Protein AF-A0A9D9LYH4-F1 (afdb_monomer_lite)

Radius of gyration: 15.01 Å; chains: 1; bounding box: 31×39×38 Å

Sequence (172 aa):
MKLTEADYYAKDGVLNNKDGFAFSVIKKLTLTDKKLQESLFADFSAKELVLIEFPVSFACVDAENFDEAFLADLRSALKQLEQNGKTVIFSATGSVAGAEQSDVFYHIARRIKDCTSVAGLYFLAGITKEAAVTIITALQKKHPEYVYFTAEKELYDSLNKDYAGRIAFASI

Structure (mmCIF, N/CA/C/O backbone):
data_AF-A0A9D9LYH4-F1
#
_entry.id   AF-A0A9D9LYH4-F1
#
loop_
_atom_site.group_PDB
_atom_site.id
_atom_site.type_symbol
_atom_site.label_atom_id
_atom_site.label_alt_id
_atom_site.label_comp_id
_atom_site.label_asym_id
_atom_site.label_entity_id
_atom_site.label_seq_id
_atom_site.pdbx_PDB_ins_code
_atom_site.Cartn_x
_atom_site.Cartn_y
_atom_site.Cartn_z
_atom_site.occupancy
_atom_site.B_iso_or_equiv
_atom_site.auth_seq_id
_atom_site.auth_comp_id
_atom_site.auth_asym_id
_atom_site.auth_atom_id
_atom_site.pdbx_PDB_model_num
ATOM 1 N N . MET A 1 1 ? -11.443 19.615 9.707 1.00 37.28 1 MET A N 1
ATOM 2 C CA . MET A 1 1 ? -11.445 18.819 8.463 1.00 37.28 1 MET A CA 1
ATOM 3 C C . MET A 1 1 ? -12.672 17.922 8.511 1.00 37.28 1 MET A C 1
ATOM 5 O O . MET A 1 1 ? -12.771 17.130 9.438 1.00 37.28 1 MET A O 1
ATOM 9 N N . LYS A 1 2 ? -13.670 18.131 7.639 1.00 29.09 2 LYS A N 1
ATOM 10 C CA . LYS A 1 2 ? -14.824 17.220 7.565 1.00 29.09 2 LYS A CA 1
ATOM 11 C C . LYS A 1 2 ? -14.304 15.916 6.972 1.00 29.09 2 LYS A C 1
ATOM 13 O O . LYS A 1 2 ? -13.879 15.916 5.822 1.00 29.09 2 LYS A O 1
ATOM 18 N N . LEU A 1 3 ? -14.254 14.867 7.786 1.00 37.00 3 LEU A N 1
ATOM 19 C CA . LEU A 1 3 ? -13.937 13.519 7.339 1.00 37.00 3 LEU A CA 1
ATOM 20 C C . LEU A 1 3 ? -15.000 13.143 6.298 1.00 37.00 3 LEU A C 1
ATOM 22 O O . LEU A 1 3 ? -16.167 12.974 6.637 1.00 37.00 3 LEU A O 1
ATOM 26 N N . THR A 1 4 ? -14.627 13.109 5.021 1.00 43.47 4 THR A N 1
ATOM 27 C CA . THR A 1 4 ? -15.352 12.286 4.052 1.00 43.47 4 THR A CA 1
ATOM 28 C C . THR A 1 4 ? -15.165 10.839 4.492 1.00 43.47 4 THR A C 1
ATOM 30 O O . THR A 1 4 ? -14.109 10.537 5.045 1.00 43.47 4 THR A O 1
ATOM 33 N N . GLU A 1 5 ? -16.166 9.986 4.290 1.00 42.97 5 GLU A N 1
ATOM 34 C CA . GLU A 1 5 ? -16.215 8.559 4.650 1.00 42.97 5 GLU A CA 1
ATOM 35 C C . GLU A 1 5 ? -15.027 7.751 4.080 1.00 42.97 5 GLU A C 1
ATOM 37 O O . GLU A 1 5 ? -15.172 6.951 3.166 1.00 42.97 5 GLU A O 1
ATOM 42 N N . ALA A 1 6 ? -13.814 7.981 4.570 1.00 57.12 6 ALA A N 1
ATOM 43 C CA . ALA A 1 6 ? -12.676 7.125 4.316 1.00 57.12 6 ALA A CA 1
ATOM 44 C C . ALA A 1 6 ? -12.745 6.009 5.355 1.00 57.12 6 ALA A C 1
ATOM 46 O O . ALA A 1 6 ? -12.681 6.285 6.554 1.00 57.12 6 ALA A O 1
ATOM 47 N N . ASP A 1 7 ? -12.890 4.765 4.893 1.00 74.81 7 ASP A N 1
ATOM 48 C CA . ASP A 1 7 ? -12.964 3.583 5.761 1.00 74.81 7 ASP A CA 1
ATOM 49 C C . ASP A 1 7 ? -11.720 3.430 6.650 1.00 74.81 7 ASP A C 1
ATOM 51 O O . ASP A 1 7 ? -11.806 2.761 7.679 1.00 74.81 7 ASP A O 1
ATOM 55 N N . TYR A 1 8 ? -10.606 4.096 6.306 1.00 89.19 8 TYR A N 1
ATOM 56 C CA . TYR A 1 8 ? -9.365 4.104 7.072 1.00 89.19 8 TYR A CA 1
ATOM 57 C C . TYR A 1 8 ? -8.746 5.499 7.235 1.00 89.19 8 TYR A C 1
ATOM 59 O O . TYR A 1 8 ? -8.878 6.378 6.375 1.00 89.19 8 TYR A O 1
ATOM 67 N N . TYR A 1 9 ? -8.025 5.691 8.339 1.00 91.94 9 TYR A N 1
ATOM 68 C CA . TYR A 1 9 ? -7.217 6.878 8.623 1.00 91.94 9 TYR A CA 1
ATOM 69 C C . TYR A 1 9 ? -6.033 6.534 9.532 1.00 91.94 9 TYR A C 1
ATOM 71 O O . TYR A 1 9 ? -6.050 5.537 10.249 1.00 91.94 9 TYR A O 1
ATOM 79 N N . ALA A 1 10 ? -5.001 7.373 9.531 1.00 92.62 10 ALA A N 1
ATOM 80 C CA . ALA A 1 10 ? -3.911 7.280 10.492 1.00 92.62 10 ALA A CA 1
ATOM 81 C C . ALA A 1 10 ? -4.166 8.207 11.686 1.00 92.62 10 ALA A C 1
ATOM 83 O O . ALA A 1 10 ? -4.570 9.357 11.522 1.00 92.62 10 ALA A O 1
ATOM 84 N N . LYS A 1 11 ? -3.903 7.734 12.900 1.00 91.75 11 LYS A N 1
ATOM 85 C CA . LYS A 1 11 ? -3.902 8.557 14.112 1.00 91.75 11 LYS A CA 1
ATOM 86 C C . LYS A 1 11 ? -2.742 8.121 14.987 1.00 91.75 11 LYS A C 1
ATOM 88 O O . LYS A 1 11 ? -2.587 6.933 15.239 1.00 91.75 11 LYS A O 1
ATOM 93 N N . ASP A 1 12 ? -1.925 9.086 15.402 1.00 89.88 12 ASP A N 1
ATOM 94 C CA . ASP A 1 12 ? -0.725 8.846 16.213 1.00 89.88 12 ASP A CA 1
ATOM 95 C C . ASP A 1 12 ? 0.214 7.791 15.587 1.00 89.88 12 ASP A C 1
ATOM 97 O O . ASP A 1 12 ? 0.827 6.983 16.276 1.00 89.88 12 ASP A O 1
ATOM 101 N N . GLY A 1 13 ? 0.298 7.783 14.250 1.00 89.12 13 GLY A N 1
ATOM 102 C CA . GLY A 1 13 ? 1.087 6.822 13.475 1.00 89.12 13 GLY A CA 1
ATOM 103 C C . GLY A 1 13 ? 0.438 5.447 13.297 1.00 89.12 13 GLY A C 1
ATOM 104 O O . GLY A 1 13 ? 1.027 4.594 12.648 1.00 89.12 13 GLY A O 1
ATOM 105 N N . VAL A 1 14 ? -0.770 5.219 13.808 1.00 91.75 14 VAL A N 1
ATOM 106 C CA . VAL A 1 14 ? -1.449 3.916 13.762 1.00 91.75 14 VAL A CA 1
ATOM 107 C C . VAL A 1 14 ? -2.610 3.949 12.772 1.00 91.75 14 VAL A C 1
ATOM 109 O O . VAL A 1 14 ? -3.373 4.917 12.735 1.00 91.75 14 VAL A O 1
ATOM 112 N N . LEU A 1 15 ? -2.771 2.889 11.974 1.00 92.81 15 LEU A N 1
ATOM 113 C CA . LEU A 1 15 ? -3.943 2.718 11.114 1.00 92.81 15 LEU A CA 1
ATOM 114 C C . LEU A 1 15 ? -5.186 2.466 11.969 1.00 92.81 15 LEU A C 1
ATOM 116 O O . LEU A 1 15 ? -5.181 1.608 12.847 1.00 92.81 15 LEU A O 1
ATOM 120 N N . ASN A 1 16 ? -6.263 3.173 11.661 1.00 92.12 16 ASN A N 1
ATOM 121 C CA . ASN A 1 16 ? -7.577 2.988 12.248 1.00 92.12 16 ASN A CA 1
ATOM 122 C C . ASN A 1 16 ? -8.606 2.792 11.137 1.00 92.12 16 ASN A C 1
ATOM 124 O O . ASN A 1 16 ? -8.462 3.383 10.065 1.00 92.12 16 ASN A O 1
ATOM 128 N N . ASN A 1 17 ? -9.648 2.004 11.394 1.00 89.69 17 ASN A N 1
ATOM 129 C CA . ASN A 1 17 ? -10.846 2.017 10.556 1.00 89.69 17 ASN A CA 1
ATOM 130 C C . ASN A 1 17 ? -11.821 3.134 10.991 1.00 89.69 17 ASN A C 1
ATOM 132 O O . ASN A 1 17 ? -11.616 3.781 12.020 1.00 89.69 17 ASN A O 1
ATOM 136 N N . LYS A 1 18 ? -12.916 3.333 10.249 1.00 85.25 18 LYS A N 1
ATOM 137 C CA . LYS A 1 18 ? -13.959 4.333 10.559 1.00 85.25 18 LYS A CA 1
ATOM 138 C C . LYS A 1 18 ? -14.608 4.199 11.943 1.00 85.25 18 LYS A C 1
ATOM 140 O O . LYS A 1 18 ? -15.086 5.196 12.476 1.00 85.25 18 LYS A O 1
ATOM 145 N N . ASP A 1 19 ? -14.597 3.002 12.525 1.00 87.19 19 ASP A N 1
ATOM 146 C CA . ASP A 1 19 ? -15.148 2.726 13.857 1.00 87.19 19 ASP A CA 1
ATOM 147 C C . ASP A 1 19 ? -14.131 3.013 14.979 1.00 87.19 19 ASP A C 1
ATOM 149 O O . ASP A 1 19 ? -14.424 2.827 16.160 1.00 87.19 19 ASP A O 1
ATOM 153 N N . GLY A 1 20 ? -12.922 3.463 14.627 1.00 87.12 20 GLY A N 1
ATOM 154 C CA . GLY A 1 20 ? -11.836 3.730 15.566 1.00 87.12 20 GLY A CA 1
ATOM 155 C C . GLY A 1 20 ? -11.089 2.478 16.024 1.00 87.12 20 GLY A C 1
ATOM 156 O O . GLY A 1 20 ? -10.347 2.538 17.004 1.00 87.12 20 GLY A O 1
ATOM 157 N N . PHE A 1 21 ? -11.267 1.343 15.340 1.00 89.38 21 PHE A N 1
ATOM 158 C CA . PHE A 1 21 ? -10.470 0.149 15.595 1.00 89.38 21 PHE A CA 1
ATOM 159 C C . PHE A 1 21 ? -9.046 0.360 15.082 1.00 89.38 21 PHE A C 1
ATOM 161 O O . PHE A 1 21 ? -8.839 0.531 13.880 1.00 89.38 21 PHE A O 1
ATOM 168 N N . ALA A 1 22 ? -8.078 0.324 15.995 1.00 90.44 22 ALA A N 1
ATOM 169 C CA . ALA A 1 22 ? -6.663 0.451 15.688 1.00 90.44 22 ALA A CA 1
ATOM 170 C C . ALA A 1 22 ? -6.046 -0.907 15.320 1.00 90.44 22 ALA A C 1
ATOM 172 O O . ALA A 1 22 ? -6.168 -1.879 16.070 1.00 90.44 22 ALA A O 1
ATOM 173 N N . PHE A 1 23 ? -5.330 -0.954 14.199 1.00 89.12 23 PHE A N 1
ATOM 174 C CA . PHE A 1 23 ? -4.576 -2.129 13.767 1.00 89.12 23 PHE A CA 1
ATOM 175 C C . PHE A 1 23 ? -3.175 -2.109 14.390 1.00 89.12 23 PHE A C 1
ATOM 177 O O . PHE A 1 23 ? -2.481 -1.097 14.322 1.00 89.12 23 PHE A O 1
ATOM 184 N N . SER A 1 24 ? -2.750 -3.219 14.996 1.00 73.62 24 SER A N 1
ATOM 185 C CA . SER A 1 24 ? -1.530 -3.276 15.824 1.00 73.62 24 SER A CA 1
ATOM 186 C C . SER A 1 24 ? -0.505 -4.333 15.402 1.00 73.62 24 SER A C 1
ATOM 188 O O . SER A 1 24 ? 0.576 -4.393 15.982 1.00 73.62 24 SER A O 1
ATOM 190 N N . VAL A 1 25 ? -0.803 -5.145 14.385 1.00 67.75 25 VAL A N 1
ATOM 191 C CA . VAL A 1 25 ? 0.093 -6.196 13.877 1.00 67.75 25 VAL A CA 1
ATOM 192 C C . VAL A 1 25 ? 0.173 -6.081 12.369 1.00 67.75 25 VAL A C 1
ATOM 194 O O . VAL A 1 25 ? -0.869 -6.070 11.719 1.00 67.75 25 VAL A O 1
ATOM 197 N N . ILE A 1 26 ? 1.394 -6.032 11.833 1.00 78.94 26 ILE A N 1
ATOM 198 C CA . ILE A 1 26 ? 1.636 -6.143 10.398 1.00 78.94 26 ILE A CA 1
ATOM 199 C C . ILE A 1 26 ? 2.315 -7.475 10.121 1.00 78.94 26 ILE A C 1
ATOM 201 O O . ILE A 1 26 ? 3.469 -7.680 10.484 1.00 78.94 26 ILE A O 1
ATOM 205 N N . LYS A 1 27 ? 1.590 -8.395 9.487 1.00 86.81 27 LYS A N 1
ATOM 206 C CA . LYS A 1 27 ? 2.183 -9.605 8.911 1.00 86.81 27 LYS A CA 1
ATOM 207 C C . LYS A 1 27 ? 2.632 -9.301 7.492 1.00 86.81 27 LYS A C 1
ATOM 209 O O . LYS A 1 27 ? 1.912 -8.639 6.753 1.00 86.81 27 LYS A O 1
ATOM 214 N N . LYS A 1 28 ? 3.795 -9.806 7.093 1.00 89.69 28 LYS A N 1
ATOM 215 C CA . LYS A 1 28 ? 4.277 -9.692 5.716 1.00 89.69 28 LYS A CA 1
ATOM 216 C C . LYS A 1 28 ? 3.985 -10.978 4.949 1.00 89.69 28 LYS A C 1
ATOM 218 O O . LYS A 1 28 ? 4.401 -12.054 5.369 1.00 89.69 28 LYS A O 1
ATOM 223 N N . LEU A 1 29 ? 3.310 -10.849 3.814 1.00 90.62 29 LEU A N 1
ATOM 224 C CA . LEU A 1 29 ? 3.128 -11.891 2.812 1.00 90.62 29 LEU A CA 1
ATOM 225 C C . LEU A 1 29 ? 3.853 -11.457 1.536 1.00 90.62 29 LEU A C 1
ATOM 227 O O . LEU A 1 29 ? 3.398 -10.554 0.837 1.00 90.62 29 LEU A O 1
ATOM 231 N N . THR A 1 30 ? 4.973 -12.106 1.223 1.00 91.56 30 THR A N 1
ATOM 232 C CA . THR A 1 30 ? 5.682 -11.885 -0.043 1.00 91.56 30 THR A CA 1
ATOM 233 C C . THR A 1 30 ? 5.216 -12.900 -1.078 1.00 91.56 30 THR A C 1
ATOM 235 O O . THR A 1 30 ? 5.373 -14.105 -0.882 1.00 91.56 30 THR A O 1
ATOM 238 N N . LEU A 1 31 ? 4.670 -12.416 -2.191 1.00 91.56 31 LEU A N 1
ATOM 239 C CA . LEU A 1 31 ? 4.307 -13.255 -3.327 1.00 91.56 31 LEU A CA 1
ATOM 240 C C . LEU A 1 31 ? 5.570 -13.616 -4.112 1.00 91.56 31 LEU A C 1
ATOM 242 O O . LEU A 1 31 ? 6.283 -12.743 -4.608 1.00 91.56 31 LEU A O 1
ATOM 246 N N . THR A 1 32 ? 5.842 -14.913 -4.225 1.00 88.94 32 THR A N 1
ATOM 247 C CA . THR A 1 32 ? 6.981 -15.454 -4.982 1.00 88.94 32 THR A CA 1
ATOM 248 C C . THR A 1 32 ? 6.597 -15.893 -6.392 1.00 88.94 32 THR A C 1
ATOM 250 O O . THR A 1 32 ? 7.469 -16.056 -7.244 1.00 88.94 32 THR A O 1
ATOM 253 N N . ASP A 1 33 ? 5.301 -16.034 -6.664 1.00 89.06 33 ASP A N 1
ATOM 254 C CA . ASP A 1 33 ? 4.740 -16.277 -7.984 1.00 89.06 33 ASP A CA 1
ATOM 255 C C . ASP A 1 33 ? 3.429 -15.489 -8.175 1.00 89.06 33 ASP A C 1
ATOM 257 O O . ASP A 1 33 ? 2.896 -14.883 -7.243 1.00 89.06 33 ASP A O 1
ATOM 261 N N . LYS A 1 34 ? 2.920 -15.464 -9.412 1.00 89.00 34 LYS A N 1
ATOM 262 C CA . LYS A 1 34 ? 1.697 -14.728 -9.775 1.00 89.00 34 LYS A CA 1
ATOM 263 C C . LYS A 1 34 ? 0.402 -15.386 -9.271 1.00 89.00 34 LYS A C 1
ATOM 265 O O . LYS A 1 34 ? -0.675 -14.897 -9.593 1.00 89.00 34 LYS A O 1
ATOM 270 N N . LYS A 1 35 ? 0.461 -16.492 -8.523 1.00 81.69 35 LYS A N 1
ATOM 271 C CA . LYS A 1 35 ? -0.728 -17.223 -8.075 1.00 81.69 35 LYS A CA 1
ATOM 272 C C . LYS A 1 35 ? -1.171 -16.712 -6.711 1.00 81.69 35 LYS A C 1
ATOM 274 O O . LYS A 1 35 ? -0.564 -16.994 -5.683 1.00 81.69 35 LYS A O 1
ATOM 279 N N . LEU A 1 36 ? -2.306 -16.026 -6.695 1.00 80.12 36 LEU A N 1
ATOM 280 C CA . LEU A 1 36 ? -2.992 -15.653 -5.465 1.00 80.12 36 LEU A CA 1
ATOM 281 C C . LEU A 1 36 ? -4.035 -16.717 -5.122 1.00 80.12 36 LEU A C 1
ATOM 283 O O . LEU A 1 36 ? -5.039 -16.860 -5.813 1.00 80.12 36 LEU A O 1
ATOM 287 N N . GLN A 1 37 ? -3.784 -17.482 -4.061 1.00 74.56 37 GLN A N 1
ATOM 288 C CA . GLN A 1 37 ? -4.736 -18.460 -3.532 1.00 74.56 37 GLN A CA 1
ATOM 289 C C . GLN A 1 37 ? -5.290 -17.981 -2.192 1.00 74.56 37 GLN A C 1
ATOM 291 O O . GLN A 1 37 ? -4.554 -17.423 -1.382 1.00 74.56 37 GLN A O 1
ATOM 296 N N . GLU A 1 38 ? -6.570 -18.245 -1.932 1.00 68.50 38 GLU A N 1
ATOM 297 C CA . GLU A 1 38 ? -7.235 -17.879 -0.672 1.00 68.50 38 GLU A CA 1
ATOM 298 C C . GLU A 1 38 ? -6.507 -18.442 0.561 1.00 68.50 38 GLU A C 1
ATOM 300 O O . GLU A 1 38 ? -6.400 -17.778 1.593 1.00 68.50 38 GLU A O 1
ATOM 305 N N . SER A 1 39 ? -5.932 -19.641 0.430 1.00 78.81 39 SER A N 1
ATOM 306 C CA . SER A 1 39 ? -5.167 -20.311 1.485 1.00 78.81 39 SER A CA 1
ATOM 307 C C . SER A 1 39 ? -3.975 -19.493 1.986 1.00 78.81 39 SER A C 1
ATOM 309 O O . SER A 1 39 ? -3.632 -19.611 3.159 1.00 78.81 39 SER A O 1
ATOM 311 N N . LEU A 1 40 ? -3.399 -18.608 1.158 1.00 78.00 40 LEU A N 1
ATOM 312 C CA . LEU A 1 40 ? -2.319 -17.696 1.562 1.00 78.00 40 LEU A CA 1
ATOM 313 C C . LEU A 1 40 ? -2.745 -16.740 2.679 1.00 78.00 40 LEU A C 1
ATOM 315 O O . LEU A 1 40 ? -1.898 -16.191 3.379 1.00 78.00 40 LEU A O 1
ATOM 319 N N . PHE A 1 41 ? -4.052 -16.536 2.836 1.00 77.19 41 PHE A N 1
ATOM 320 C CA . PHE A 1 41 ? -4.620 -15.607 3.797 1.00 77.19 41 PHE A CA 1
ATOM 321 C C . PHE A 1 41 ? -5.336 -16.298 4.955 1.00 77.19 41 PHE A C 1
ATOM 323 O O . PHE A 1 41 ? -5.865 -15.603 5.826 1.00 77.19 41 PHE A O 1
ATOM 330 N N . ALA A 1 42 ? -5.392 -17.633 4.983 1.00 78.44 42 ALA A N 1
ATOM 331 C CA . ALA A 1 42 ? -6.172 -18.394 5.960 1.00 78.44 42 ALA A CA 1
ATOM 332 C C . ALA A 1 42 ? -5.762 -18.087 7.413 1.00 78.44 42 ALA A C 1
ATOM 334 O O . ALA A 1 42 ? -6.632 -17.922 8.267 1.00 78.44 42 ALA A O 1
ATOM 335 N N . ASP A 1 43 ? -4.465 -17.889 7.655 1.00 79.19 43 ASP A N 1
ATOM 336 C CA . ASP A 1 43 ? -3.882 -17.692 8.992 1.00 79.19 43 ASP A CA 1
ATOM 337 C C . ASP A 1 43 ? -3.931 -16.239 9.502 1.00 79.19 43 ASP A C 1
ATOM 339 O O . ASP A 1 43 ? -3.366 -15.912 10.554 1.00 79.19 43 ASP A O 1
ATOM 343 N N . PHE A 1 44 ? -4.569 -15.336 8.754 1.00 80.88 44 PHE A N 1
ATOM 344 C CA . PHE A 1 44 ? -4.711 -13.933 9.143 1.00 80.88 44 PHE A CA 1
ATOM 345 C C . PHE A 1 44 ? -6.046 -13.693 9.834 1.00 80.88 44 PHE A C 1
ATOM 347 O O . PHE A 1 44 ? -7.105 -14.053 9.313 1.00 80.88 44 PHE A O 1
ATOM 354 N N . SER A 1 45 ? -6.006 -13.053 11.000 1.00 83.75 45 SER A N 1
ATOM 355 C CA . SER A 1 45 ? -7.218 -12.633 11.702 1.00 83.75 45 SER A CA 1
ATOM 356 C C . SER A 1 45 ? -7.727 -11.287 11.175 1.00 83.75 45 SER A C 1
ATOM 358 O O . SER A 1 45 ? -6.954 -10.474 10.677 1.00 83.75 45 SER A O 1
ATOM 360 N N . ALA A 1 46 ? -9.015 -10.995 11.369 1.00 81.56 46 ALA A N 1
ATOM 361 C CA . ALA A 1 46 ? -9.617 -9.701 11.013 1.00 81.56 46 ALA A CA 1
ATOM 362 C C . ALA A 1 46 ? -9.031 -8.492 11.780 1.00 81.56 46 ALA A C 1
ATOM 364 O O . ALA A 1 46 ? -9.314 -7.346 11.451 1.00 81.56 46 ALA A O 1
ATOM 365 N N . LYS A 1 47 ? -8.230 -8.734 12.827 1.00 81.75 47 LYS A N 1
ATOM 366 C CA . LYS A 1 47 ? -7.573 -7.690 13.631 1.00 81.75 47 LYS A CA 1
ATOM 367 C C . LYS A 1 47 ? -6.149 -7.381 13.168 1.00 81.75 47 LYS A C 1
ATOM 369 O O . LYS A 1 47 ? -5.530 -6.454 13.686 1.00 81.75 47 LYS A O 1
ATOM 374 N N . GLU A 1 48 ? -5.616 -8.179 12.250 1.00 87.44 48 GLU A N 1
ATOM 375 C CA . GLU A 1 48 ? -4.264 -8.025 11.730 1.00 87.44 48 GLU A CA 1
ATOM 376 C C . GLU A 1 48 ? -4.295 -7.218 10.437 1.00 87.44 48 GLU A C 1
ATOM 378 O O . GLU A 1 48 ? -5.183 -7.384 9.602 1.00 87.44 48 GLU A O 1
ATOM 383 N N . LEU A 1 49 ? -3.298 -6.354 10.278 1.00 89.50 49 LEU A N 1
ATOM 384 C CA . LEU A 1 49 ? -2.980 -5.735 9.006 1.00 89.50 49 LEU A CA 1
ATOM 385 C C . LEU A 1 49 ? -1.978 -6.638 8.285 1.00 89.50 49 LEU A C 1
ATOM 387 O O . LEU A 1 49 ? -1.036 -7.148 8.890 1.00 89.50 49 LEU A O 1
ATOM 391 N N . VAL A 1 50 ? -2.162 -6.855 6.990 1.00 91.00 50 VAL A N 1
ATOM 392 C CA . VAL A 1 50 ? -1.235 -7.681 6.207 1.00 91.00 50 VAL A CA 1
ATOM 393 C C . VAL A 1 50 ? -0.600 -6.829 5.123 1.00 91.00 50 VAL A C 1
ATOM 395 O O . VAL A 1 50 ? -1.309 -6.249 4.307 1.00 91.00 50 VAL A O 1
ATOM 398 N N . LEU A 1 51 ? 0.729 -6.767 5.096 1.00 92.69 51 LEU A N 1
ATOM 399 C CA . LEU A 1 51 ? 1.474 -6.268 3.952 1.00 92.69 51 LEU A CA 1
ATOM 400 C C . LEU A 1 51 ? 1.572 -7.371 2.900 1.00 92.69 51 LEU A C 1
ATOM 402 O O . LEU A 1 51 ? 2.266 -8.362 3.112 1.00 92.69 51 LEU A O 1
ATOM 406 N N . ILE A 1 52 ? 0.933 -7.164 1.754 1.00 92.75 52 ILE A N 1
ATOM 407 C CA . ILE A 1 52 ? 1.165 -7.956 0.548 1.00 92.75 52 ILE A CA 1
ATOM 408 C C . ILE A 1 52 ? 2.286 -7.288 -0.252 1.00 92.75 52 ILE A C 1
ATOM 410 O O . ILE A 1 52 ? 2.132 -6.172 -0.744 1.00 92.75 52 ILE A O 1
ATOM 414 N N . GLU A 1 53 ? 3.413 -7.970 -0.396 1.00 93.19 53 GLU A N 1
ATOM 415 C CA . GLU A 1 53 ? 4.552 -7.501 -1.183 1.00 93.19 53 GLU A CA 1
ATOM 416 C C . GLU A 1 53 ? 4.732 -8.374 -2.425 1.00 93.19 53 GLU A C 1
ATOM 418 O O . GLU A 1 53 ? 4.731 -9.600 -2.330 1.00 93.19 53 GLU A O 1
ATOM 423 N N . PHE A 1 54 ? 4.916 -7.760 -3.592 1.00 94.00 54 PHE A N 1
ATOM 424 C CA . PHE A 1 54 ? 5.181 -8.483 -4.838 1.00 94.00 54 PHE A CA 1
ATOM 425 C C . PHE A 1 54 ? 6.136 -7.714 -5.762 1.00 94.00 54 PHE A C 1
ATOM 427 O O . PHE A 1 54 ? 6.240 -6.497 -5.654 1.00 94.00 54 PHE A O 1
ATOM 434 N N . PRO A 1 55 ? 6.847 -8.372 -6.690 1.00 94.19 55 PRO A N 1
ATOM 435 C CA . PRO A 1 55 ? 7.665 -7.671 -7.676 1.00 94.19 55 PRO A CA 1
ATOM 436 C C . PRO A 1 55 ? 6.827 -6.774 -8.596 1.00 94.19 55 PRO A C 1
ATOM 438 O O . PRO A 1 55 ? 5.764 -7.183 -9.057 1.00 94.19 55 PRO A O 1
ATOM 441 N N . VAL A 1 56 ? 7.332 -5.592 -8.960 1.00 93.06 56 VAL A N 1
ATOM 442 C CA . VAL A 1 56 ? 6.699 -4.704 -9.958 1.00 93.06 56 VAL A CA 1
ATOM 443 C C . VAL A 1 56 ? 6.435 -5.445 -11.272 1.00 93.06 56 VAL A C 1
ATOM 445 O O . VAL A 1 56 ? 5.381 -5.262 -11.880 1.00 93.06 56 VAL A O 1
ATOM 448 N N . SER A 1 57 ? 7.335 -6.356 -11.656 1.00 93.81 57 SER A N 1
ATOM 449 C CA . SER A 1 57 ? 7.203 -7.205 -12.847 1.00 93.81 57 SER A CA 1
ATOM 450 C C . SER A 1 57 ? 5.988 -8.142 -12.830 1.00 93.81 57 SER A C 1
ATOM 452 O O . SER A 1 57 ? 5.655 -8.758 -13.847 1.00 93.81 57 SER A O 1
ATOM 454 N N . PHE A 1 58 ? 5.308 -8.286 -11.686 1.00 94.88 58 PHE A N 1
ATOM 455 C CA . PHE A 1 58 ? 4.065 -9.044 -11.630 1.00 94.88 58 PHE A CA 1
ATOM 456 C C . PHE A 1 58 ? 2.894 -8.264 -12.213 1.00 94.88 58 PHE A C 1
ATOM 458 O O . PHE A 1 58 ? 2.082 -8.859 -12.911 1.00 94.88 58 PHE A O 1
ATOM 465 N N . ALA A 1 59 ? 2.839 -6.956 -11.959 1.00 92.94 59 ALA A N 1
ATOM 466 C CA . ALA A 1 59 ? 1.766 -6.073 -12.406 1.00 92.94 59 ALA A CA 1
ATOM 467 C C . ALA A 1 59 ? 2.097 -5.323 -13.704 1.00 92.94 59 ALA A C 1
ATOM 469 O O . ALA A 1 59 ? 1.188 -4.933 -14.432 1.00 92.94 59 ALA A O 1
ATOM 470 N N . CYS A 1 60 ? 3.381 -5.109 -13.989 1.00 94.00 60 CYS A N 1
ATOM 471 C CA . CYS A 1 60 ? 3.877 -4.267 -15.072 1.00 94.00 60 CYS A CA 1
ATOM 472 C C . CYS A 1 60 ? 4.876 -5.063 -15.916 1.00 94.00 60 CYS A C 1
ATOM 474 O O . CYS A 1 60 ? 5.822 -5.630 -15.377 1.00 94.00 60 CYS A O 1
ATOM 476 N N . VAL A 1 61 ? 4.675 -5.116 -17.229 1.00 90.44 61 VAL A N 1
ATOM 477 C CA . VAL A 1 61 ? 5.605 -5.759 -18.171 1.00 90.44 61 VAL A CA 1
ATOM 478 C C . VAL A 1 61 ? 6.608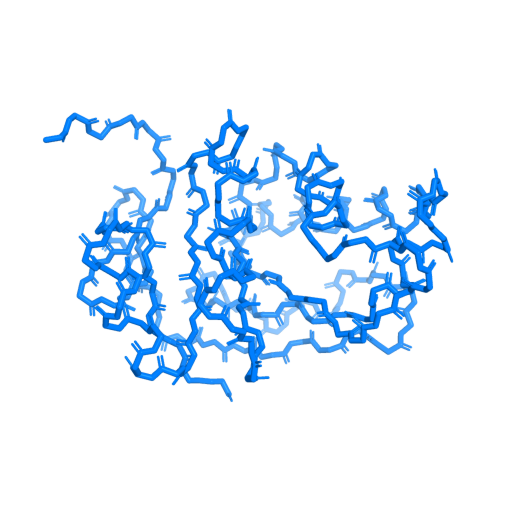 -4.731 -18.690 1.00 90.44 61 VAL A C 1
ATOM 480 O O . VAL A 1 61 ? 7.811 -4.983 -18.683 1.00 90.44 61 VAL A O 1
ATOM 483 N N . ASP A 1 62 ? 6.103 -3.558 -19.071 1.00 91.31 62 ASP A N 1
ATOM 484 C CA . ASP A 1 62 ? 6.853 -2.360 -19.453 1.00 91.31 62 ASP A CA 1
ATOM 485 C C . ASP A 1 62 ? 6.011 -1.103 -19.159 1.00 91.31 62 ASP A C 1
ATOM 487 O O . ASP A 1 62 ? 4.934 -1.205 -18.573 1.00 91.31 62 ASP A O 1
ATOM 491 N N . ALA A 1 63 ? 6.504 0.076 -19.547 1.00 88.19 63 ALA A N 1
ATOM 492 C CA . ALA A 1 63 ? 5.855 1.368 -19.308 1.00 88.19 63 ALA A CA 1
ATOM 493 C C . ALA A 1 63 ? 4.403 1.471 -19.815 1.00 88.19 63 ALA A C 1
ATOM 495 O O . ALA A 1 63 ? 3.617 2.244 -19.269 1.00 88.19 63 ALA A O 1
ATOM 496 N N . GLU A 1 64 ? 4.047 0.721 -20.859 1.00 88.75 64 GLU A N 1
ATOM 497 C CA . GLU A 1 64 ? 2.743 0.801 -21.525 1.00 88.75 64 GLU A CA 1
ATOM 498 C C . GLU A 1 64 ? 1.902 -0.467 -21.320 1.00 88.75 64 GLU A C 1
ATOM 500 O O . GLU A 1 64 ? 0.678 -0.438 -21.480 1.00 88.75 64 GLU A O 1
ATOM 505 N N . ASN A 1 65 ? 2.534 -1.577 -20.930 1.00 91.88 65 ASN A N 1
ATOM 506 C CA . ASN A 1 65 ? 1.903 -2.883 -20.813 1.00 91.88 65 ASN A CA 1
ATOM 507 C C . ASN A 1 65 ? 1.816 -3.351 -19.357 1.00 91.88 65 ASN A C 1
ATOM 509 O O . ASN A 1 65 ? 2.820 -3.599 -18.686 1.00 91.88 65 ASN A O 1
ATOM 513 N N . PHE A 1 66 ? 0.582 -3.563 -18.898 1.00 93.88 66 PHE A N 1
ATOM 514 C CA . PHE A 1 66 ? 0.268 -4.116 -17.581 1.00 93.88 66 PHE A CA 1
ATOM 515 C C . PHE A 1 66 ? -0.215 -5.561 -17.698 1.00 93.88 66 PHE A C 1
ATOM 517 O O . PHE A 1 66 ? -0.902 -5.926 -18.654 1.00 93.88 66 PHE A O 1
ATOM 524 N N . ASP A 1 67 ? 0.116 -6.388 -16.707 1.00 94.94 67 ASP A N 1
ATOM 525 C CA . ASP A 1 67 ? -0.391 -7.757 -16.629 1.00 94.94 67 ASP A CA 1
ATOM 526 C C . ASP A 1 67 ? -1.817 -7.753 -16.068 1.00 94.94 67 ASP A C 1
ATOM 528 O O . ASP A 1 67 ? -2.066 -7.829 -14.863 1.00 94.94 67 ASP A O 1
ATOM 532 N N . GLU A 1 68 ? -2.777 -7.631 -16.978 1.00 94.44 68 GLU A N 1
ATOM 533 C CA . GLU A 1 68 ? -4.195 -7.558 -16.639 1.00 94.44 68 GLU A CA 1
ATOM 534 C C . GLU A 1 68 ? -4.746 -8.852 -16.029 1.00 94.44 68 GLU A C 1
ATOM 536 O O . GLU A 1 68 ? -5.704 -8.796 -15.257 1.00 94.44 68 GLU A O 1
ATOM 541 N N . ALA A 1 69 ? -4.139 -10.004 -16.332 1.00 93.38 69 ALA A N 1
ATOM 542 C CA . ALA A 1 69 ? -4.538 -11.275 -15.738 1.00 93.38 69 ALA A CA 1
ATOM 543 C C . ALA A 1 69 ? -4.158 -11.305 -14.253 1.00 93.38 69 ALA A C 1
ATOM 545 O O . ALA A 1 69 ? -5.018 -11.525 -13.402 1.00 93.38 69 ALA A O 1
ATOM 546 N N . PHE A 1 70 ? -2.906 -10.963 -13.932 1.00 93.94 70 PHE A N 1
ATOM 547 C CA . PHE A 1 70 ? -2.458 -10.857 -12.544 1.00 93.94 70 PHE A CA 1
ATOM 548 C C . PHE A 1 70 ? -3.279 -9.831 -11.750 1.00 93.94 70 PHE A C 1
ATOM 550 O O . PHE A 1 70 ? -3.691 -10.100 -10.623 1.00 93.94 70 PHE A O 1
ATOM 557 N N . LEU A 1 71 ? -3.561 -8.658 -12.326 1.00 93.81 71 LEU A N 1
ATOM 558 C CA . LEU A 1 71 ? -4.335 -7.613 -11.646 1.00 93.81 71 LEU A CA 1
ATOM 559 C C . LEU A 1 71 ? -5.794 -8.030 -11.394 1.00 93.81 71 LEU A C 1
ATOM 561 O O . LEU A 1 71 ? -6.370 -7.654 -10.369 1.00 93.81 71 LEU A O 1
ATOM 565 N N . ALA A 1 72 ? -6.393 -8.810 -12.298 1.00 93.38 72 ALA A N 1
ATOM 566 C CA . ALA A 1 72 ? -7.724 -9.380 -12.104 1.00 93.38 72 ALA A CA 1
ATOM 567 C C . ALA A 1 72 ? -7.741 -10.439 -10.988 1.00 93.38 72 ALA A C 1
ATOM 569 O O . ALA A 1 72 ? -8.658 -10.439 -10.158 1.00 93.38 72 ALA A O 1
ATOM 570 N N . ASP A 1 73 ? -6.716 -11.288 -10.922 1.00 92.19 73 ASP A N 1
ATOM 571 C CA . ASP A 1 73 ? -6.563 -12.292 -9.867 1.00 92.19 73 ASP A CA 1
ATOM 572 C C . ASP A 1 73 ? -6.315 -11.634 -8.503 1.00 92.19 73 ASP A C 1
ATOM 574 O O . ASP A 1 73 ? -6.972 -11.980 -7.518 1.00 92.19 73 ASP A O 1
ATOM 578 N N . LEU A 1 74 ? -5.453 -10.612 -8.450 1.00 92.50 74 LEU A N 1
ATOM 579 C CA . LEU A 1 74 ? -5.201 -9.810 -7.249 1.00 92.50 74 LEU A CA 1
ATOM 580 C C . LEU A 1 74 ? -6.491 -9.191 -6.726 1.00 92.50 74 LEU A C 1
ATOM 582 O O . LEU A 1 74 ? -6.834 -9.354 -5.557 1.00 92.50 74 LEU A O 1
ATOM 586 N N . ARG A 1 75 ? -7.248 -8.530 -7.600 1.00 93.50 75 ARG A N 1
ATOM 587 C CA . ARG A 1 75 ? -8.553 -7.960 -7.257 1.00 93.50 75 ARG A CA 1
ATOM 588 C C . ARG A 1 75 ? -9.520 -9.023 -6.724 1.00 93.50 75 ARG A C 1
ATOM 590 O O . ARG A 1 75 ? -10.212 -8.772 -5.741 1.00 93.50 75 ARG A O 1
ATOM 597 N N . SER A 1 76 ? -9.571 -10.198 -7.348 1.00 91.81 76 SER A N 1
ATOM 598 C CA . SER A 1 76 ? -10.455 -11.293 -6.926 1.00 91.81 76 SER A CA 1
ATOM 599 C C . SER A 1 76 ? -10.090 -11.815 -5.535 1.00 91.81 76 SER A C 1
ATOM 601 O O . SER A 1 76 ? -10.975 -11.990 -4.698 1.00 91.81 76 SER A O 1
ATOM 603 N N . ALA A 1 77 ? -8.796 -11.981 -5.252 1.00 90.00 77 ALA A N 1
ATOM 604 C CA . ALA A 1 77 ? -8.313 -12.352 -3.926 1.00 90.00 77 ALA A CA 1
ATOM 605 C C . ALA A 1 77 ? -8.657 -11.279 -2.876 1.00 90.00 77 ALA A C 1
ATOM 607 O O . ALA A 1 77 ? -9.207 -11.596 -1.823 1.00 90.00 77 ALA A O 1
ATOM 608 N N . LEU A 1 78 ? -8.428 -9.996 -3.179 1.00 90.88 78 LEU A N 1
ATOM 609 C CA . LEU A 1 78 ? -8.753 -8.881 -2.278 1.00 90.88 78 LEU A CA 1
ATOM 610 C C . LEU A 1 78 ? -10.250 -8.807 -1.945 1.00 90.88 78 LEU A C 1
ATOM 612 O O . LEU A 1 78 ? -10.616 -8.543 -0.798 1.00 90.88 78 LEU A O 1
ATOM 616 N N . LYS A 1 79 ? -11.113 -9.114 -2.917 1.00 90.44 79 LYS A N 1
ATOM 617 C CA . LYS A 1 79 ? -12.567 -9.196 -2.728 1.00 90.44 79 LYS A CA 1
ATOM 618 C C . LYS A 1 79 ? -12.989 -10.330 -1.793 1.00 90.44 79 LYS A C 1
ATOM 620 O O . LYS A 1 79 ? -13.953 -10.178 -1.050 1.00 90.44 79 LYS A O 1
ATOM 625 N N . GLN A 1 80 ? -12.273 -11.452 -1.788 1.00 87.81 80 GLN A N 1
ATOM 626 C CA . GLN A 1 80 ? -12.516 -12.531 -0.823 1.00 87.81 80 GLN A CA 1
ATOM 627 C C . GLN A 1 80 ? -12.081 -12.129 0.593 1.00 87.81 80 GLN A C 1
ATOM 629 O O . GLN A 1 80 ? -12.738 -12.479 1.573 1.00 87.81 80 GLN A O 1
ATOM 634 N N . LEU A 1 81 ? -11.011 -11.338 0.727 1.00 87.12 81 LEU A N 1
ATOM 635 C CA . LEU A 1 81 ? -10.587 -10.805 2.028 1.00 87.12 81 LEU A CA 1
ATOM 636 C C . LEU A 1 81 ? -11.635 -9.884 2.651 1.00 87.12 81 LEU A C 1
ATOM 638 O O . LEU A 1 81 ? -11.852 -9.952 3.860 1.00 87.12 81 LEU A O 1
ATOM 642 N N . GLU A 1 82 ? -12.333 -9.091 1.836 1.00 87.38 82 GLU A N 1
ATOM 643 C CA . GLU A 1 82 ? -13.444 -8.246 2.298 1.00 87.38 82 GLU A CA 1
ATOM 644 C C . GLU A 1 82 ? -14.563 -9.056 2.941 1.00 87.38 82 GLU A C 1
ATOM 646 O O . GLU A 1 82 ? -15.040 -8.696 4.014 1.00 87.38 82 GLU A O 1
ATOM 651 N N . GLN A 1 83 ? -14.956 -10.169 2.315 1.00 85.88 83 GLN A N 1
ATOM 652 C CA . GLN A 1 83 ? -16.005 -11.052 2.837 1.00 85.88 83 GLN A CA 1
ATOM 653 C C . GLN A 1 83 ? -15.634 -11.627 4.210 1.00 85.88 83 GLN A C 1
ATOM 655 O O . GLN A 1 83 ? -16.506 -11.886 5.035 1.00 85.88 83 GLN A O 1
ATOM 660 N N . ASN A 1 84 ? -14.333 -11.765 4.464 1.00 84.00 84 ASN A N 1
ATOM 661 C CA . ASN A 1 84 ? -13.770 -12.257 5.714 1.00 84.00 84 ASN A CA 1
ATOM 662 C C . ASN A 1 84 ? -13.396 -11.134 6.703 1.00 84.00 84 ASN A C 1
ATOM 664 O O . ASN A 1 84 ? -12.804 -11.417 7.746 1.00 84.00 84 ASN A O 1
ATOM 668 N N . GLY A 1 85 ? -13.701 -9.870 6.384 1.00 86.19 85 GLY A N 1
ATOM 669 C CA . GLY A 1 85 ? -13.401 -8.710 7.229 1.00 86.19 85 GLY A CA 1
ATOM 670 C C . GLY A 1 85 ? -11.905 -8.447 7.428 1.00 86.19 85 GLY A C 1
ATOM 671 O O . GLY A 1 85 ? -11.517 -7.897 8.455 1.00 86.19 85 GLY A O 1
ATOM 672 N N . LYS A 1 86 ? -11.056 -8.884 6.491 1.00 88.19 86 LYS A N 1
ATOM 673 C CA . LYS A 1 86 ? -9.597 -8.732 6.565 1.00 88.19 86 LYS A CA 1
ATOM 674 C C . LYS A 1 86 ? -9.154 -7.441 5.879 1.00 88.19 86 LYS A C 1
ATOM 676 O O . LYS A 1 86 ? -9.693 -7.072 4.835 1.00 88.19 86 LYS A O 1
ATOM 681 N N . THR A 1 87 ? -8.126 -6.805 6.437 1.00 90.44 87 THR A N 1
ATOM 682 C CA . THR A 1 87 ? -7.546 -5.562 5.917 1.00 90.44 87 THR A CA 1
ATOM 683 C C . THR A 1 87 ? -6.088 -5.772 5.518 1.00 90.44 87 THR A C 1
ATOM 685 O O . THR A 1 87 ? -5.314 -6.418 6.224 1.00 90.44 87 THR A O 1
ATOM 688 N N . VAL A 1 88 ? -5.694 -5.199 4.385 1.00 92.19 88 VAL A N 1
ATOM 689 C CA . VAL A 1 88 ? -4.358 -5.314 3.808 1.00 92.19 88 VAL A CA 1
ATOM 690 C C . VAL A 1 88 ? -3.810 -3.961 3.371 1.00 92.19 88 VAL A C 1
ATOM 692 O O . VAL A 1 88 ? -4.546 -3.014 3.093 1.00 92.19 88 VAL A O 1
ATOM 695 N N . ILE A 1 89 ? -2.492 -3.897 3.264 1.00 93.75 89 ILE A N 1
ATOM 696 C CA . ILE A 1 89 ? -1.737 -2.862 2.560 1.00 93.75 89 ILE A CA 1
ATOM 697 C C . ILE A 1 89 ? -0.847 -3.555 1.541 1.00 93.75 89 ILE A C 1
ATOM 699 O O . ILE A 1 89 ? -0.545 -4.739 1.685 1.00 93.75 89 ILE A O 1
ATOM 703 N N . PHE A 1 90 ? -0.416 -2.842 0.510 1.00 92.88 90 PHE A N 1
ATOM 704 C CA . PHE A 1 90 ? 0.432 -3.436 -0.517 1.00 92.88 90 PHE A CA 1
ATOM 705 C C . PHE A 1 90 ? 1.714 -2.651 -0.742 1.00 92.88 90 PHE A C 1
ATOM 707 O O . PHE A 1 90 ? 1.800 -1.454 -0.466 1.00 92.88 90 PHE A O 1
ATOM 714 N N . SER A 1 91 ? 2.722 -3.349 -1.246 1.00 93.12 91 SER A N 1
ATOM 715 C CA . SER A 1 91 ? 3.964 -2.763 -1.725 1.00 93.12 91 SER A CA 1
ATOM 716 C C . SER A 1 91 ? 4.476 -3.530 -2.932 1.00 93.12 91 SER A C 1
ATOM 718 O O . SER A 1 91 ? 4.145 -4.703 -3.118 1.00 93.12 91 SER A O 1
ATOM 720 N N . ALA A 1 92 ? 5.295 -2.864 -3.740 1.00 91.75 92 ALA A N 1
ATOM 721 C CA . ALA A 1 92 ? 5.906 -3.466 -4.909 1.00 91.75 92 ALA A CA 1
ATOM 722 C C . ALA A 1 92 ? 7.427 -3.283 -4.900 1.00 91.75 92 ALA A C 1
ATOM 724 O O . ALA A 1 92 ? 7.913 -2.172 -4.679 1.00 91.75 92 ALA A O 1
ATOM 725 N N . THR A 1 93 ? 8.171 -4.366 -5.143 1.00 91.12 93 THR A N 1
ATOM 726 C CA . THR A 1 93 ? 9.643 -4.389 -5.150 1.00 91.12 93 THR A CA 1
ATOM 727 C C . THR A 1 93 ? 10.216 -4.366 -6.566 1.00 91.12 93 THR A C 1
ATOM 729 O O . THR A 1 93 ? 9.636 -4.901 -7.511 1.00 91.12 93 THR A O 1
ATOM 732 N N . GLY A 1 94 ? 11.407 -3.784 -6.709 1.00 88.69 94 GLY A N 1
ATOM 733 C CA . GLY A 1 94 ? 12.101 -3.691 -7.992 1.00 88.69 94 GLY A CA 1
ATOM 734 C C . GLY A 1 94 ? 11.534 -2.611 -8.914 1.00 88.69 94 GLY A C 1
ATOM 735 O O . GLY A 1 94 ? 10.737 -1.769 -8.507 1.00 88.69 94 GLY A O 1
ATOM 736 N N . SER A 1 95 ? 11.986 -2.628 -10.163 1.00 87.75 95 SER A N 1
ATOM 737 C CA . SER A 1 95 ? 11.575 -1.687 -11.200 1.00 87.75 95 SER A CA 1
ATOM 738 C C . SER A 1 95 ? 11.430 -2.402 -12.536 1.00 87.75 95 SER A C 1
ATOM 740 O O . SER A 1 95 ? 11.969 -3.490 -12.751 1.00 87.75 95 SER A O 1
ATOM 742 N N . VAL A 1 96 ? 10.681 -1.779 -13.435 1.00 89.31 96 VAL A N 1
ATOM 743 C CA . VAL A 1 96 ? 10.545 -2.198 -14.826 1.00 89.31 96 VAL A CA 1
ATOM 744 C C . VAL A 1 96 ? 11.069 -1.060 -15.689 1.00 89.31 96 VAL A C 1
ATOM 746 O O . VAL A 1 96 ? 10.805 0.109 -15.413 1.00 89.31 96 VAL A O 1
ATOM 749 N N . ALA A 1 97 ? 11.874 -1.389 -16.698 1.00 85.31 97 ALA A N 1
ATOM 750 C CA . ALA A 1 97 ? 12.522 -0.384 -17.528 1.00 85.31 97 ALA A CA 1
ATOM 751 C C . ALA A 1 97 ? 11.481 0.524 -18.203 1.00 85.31 97 ALA A C 1
ATOM 753 O O . ALA A 1 97 ? 10.541 0.044 -18.832 1.00 85.31 97 ALA A O 1
ATOM 754 N N . GLY A 1 98 ? 11.664 1.837 -18.056 1.00 84.25 98 GLY A N 1
ATOM 755 C CA . GLY A 1 98 ? 10.768 2.852 -18.614 1.00 84.25 98 GLY A CA 1
ATOM 756 C C . GLY A 1 98 ? 9.459 3.064 -17.848 1.00 84.25 98 GLY A C 1
ATOM 757 O O . GLY A 1 98 ? 8.737 3.994 -18.185 1.00 84.25 98 GLY A O 1
ATOM 758 N N . ALA A 1 99 ? 9.151 2.252 -16.832 1.00 87.69 99 ALA A N 1
ATOM 759 C CA . ALA A 1 99 ? 7.950 2.414 -16.021 1.00 87.69 99 ALA A CA 1
ATOM 760 C C . ALA A 1 99 ? 8.260 3.209 -14.746 1.00 87.69 99 ALA A C 1
ATOM 762 O O . ALA A 1 99 ? 9.055 2.776 -13.906 1.00 87.69 99 ALA A O 1
ATOM 763 N N . GLU A 1 100 ? 7.593 4.349 -14.574 1.00 88.31 100 GLU A N 1
ATOM 764 C CA . GLU A 1 100 ? 7.657 5.115 -13.333 1.00 88.31 100 GLU A CA 1
ATOM 765 C C . GLU A 1 100 ? 6.882 4.402 -12.221 1.00 88.31 100 GLU A C 1
ATOM 767 O O . GLU A 1 100 ? 5.759 3.923 -12.407 1.00 88.31 100 GLU A O 1
ATOM 772 N N . GLN A 1 101 ? 7.460 4.355 -11.020 1.00 86.94 101 GLN A N 1
ATOM 773 C CA . GLN A 1 101 ? 6.862 3.629 -9.897 1.00 86.94 101 GLN A CA 1
ATOM 774 C C . GLN A 1 101 ? 5.482 4.198 -9.511 1.00 86.94 101 GLN A C 1
ATOM 776 O O . GLN A 1 101 ? 4.580 3.448 -9.132 1.00 86.94 101 GLN A O 1
ATOM 781 N N . SER A 1 102 ? 5.290 5.516 -9.651 1.00 89.62 102 SER A N 1
ATOM 782 C CA . SER A 1 102 ? 3.998 6.176 -9.434 1.00 89.62 102 SER A CA 1
ATOM 783 C C . SER A 1 102 ? 2.920 5.707 -10.399 1.00 89.62 102 SER A C 1
ATOM 785 O O . SER A 1 102 ? 1.777 5.526 -9.978 1.00 89.62 102 SER A O 1
ATOM 787 N N . ASP A 1 103 ? 3.275 5.467 -11.659 1.00 90.69 103 ASP A N 1
ATOM 788 C CA . ASP A 1 103 ? 2.326 5.028 -12.679 1.00 90.69 103 ASP A CA 1
ATOM 789 C C . ASP A 1 103 ? 1.921 3.582 -12.420 1.00 90.69 103 ASP A C 1
ATOM 791 O O . ASP A 1 103 ? 0.732 3.261 -12.416 1.00 90.69 103 ASP A O 1
ATOM 795 N N . VAL A 1 104 ? 2.883 2.728 -12.063 1.00 91.38 104 VAL A N 1
ATOM 796 C CA . VAL A 1 104 ? 2.600 1.349 -11.654 1.00 91.38 104 VAL A CA 1
ATOM 797 C C . VAL A 1 104 ? 1.629 1.309 -10.476 1.00 91.38 104 VAL A C 1
ATOM 799 O O . VAL A 1 104 ? 0.597 0.637 -10.548 1.00 91.38 104 VAL A O 1
ATOM 802 N N . PHE A 1 105 ? 1.910 2.054 -9.403 1.00 92.50 105 PHE A N 1
ATOM 803 C CA . PHE A 1 105 ? 1.018 2.096 -8.245 1.00 92.50 105 PHE A CA 1
ATOM 804 C C . PHE A 1 105 ? -0.351 2.686 -8.584 1.00 92.50 105 PHE A C 1
ATOM 806 O O . PHE A 1 105 ? -1.361 2.179 -8.096 1.00 92.50 105 PHE A O 1
ATOM 813 N N . TYR A 1 106 ? -0.413 3.702 -9.446 1.00 92.25 106 TYR A N 1
ATOM 814 C CA . TYR A 1 106 ? -1.674 4.261 -9.924 1.00 92.25 106 TYR A CA 1
ATOM 815 C C . TYR A 1 106 ? -2.503 3.232 -10.701 1.00 92.25 106 TYR A C 1
ATOM 817 O O . TYR A 1 106 ? -3.709 3.103 -10.473 1.00 92.25 106 TYR A O 1
ATOM 825 N N . HIS A 1 107 ? -1.872 2.462 -11.586 1.00 92.69 107 HIS A N 1
ATOM 826 C CA . HIS A 1 107 ? -2.535 1.410 -12.349 1.00 92.69 107 HIS A CA 1
ATOM 827 C C . HIS A 1 107 ? -3.046 0.278 -11.451 1.00 92.69 107 HIS A C 1
ATOM 829 O O . HIS A 1 107 ? -4.205 -0.129 -11.590 1.00 92.69 107 HIS A O 1
ATOM 835 N N . ILE A 1 108 ? -2.237 -0.172 -10.485 1.00 93.50 108 ILE A N 1
ATOM 836 C CA . ILE A 1 108 ? -2.654 -1.159 -9.479 1.00 93.50 108 ILE A CA 1
ATOM 837 C C . ILE A 1 108 ? -3.850 -0.625 -8.682 1.00 93.50 108 ILE A C 1
ATOM 839 O O . ILE A 1 108 ? -4.897 -1.271 -8.647 1.00 93.50 108 ILE A O 1
ATOM 843 N N . ALA A 1 109 ? -3.738 0.578 -8.110 1.00 92.31 109 ALA A N 1
ATOM 844 C CA . ALA A 1 109 ? -4.790 1.196 -7.303 1.00 92.31 109 ALA A CA 1
ATOM 845 C C . ALA A 1 109 ? -6.100 1.350 -8.089 1.00 92.31 109 ALA A C 1
ATOM 847 O O . ALA A 1 109 ? -7.172 0.982 -7.610 1.00 92.31 109 ALA A O 1
ATOM 848 N N . ARG A 1 110 ? -6.024 1.774 -9.357 1.00 91.75 110 ARG A N 1
ATOM 849 C CA . ARG A 1 110 ? -7.188 1.856 -10.249 1.00 91.75 110 ARG A CA 1
ATOM 850 C C . ARG A 1 110 ? -7.884 0.503 -10.420 1.00 91.75 110 ARG A C 1
ATOM 852 O O . ARG A 1 110 ? -9.114 0.476 -10.528 1.00 91.75 110 ARG A O 1
ATOM 859 N N . ARG A 1 111 ? -7.128 -0.597 -10.484 1.00 93.25 111 ARG A N 1
ATOM 86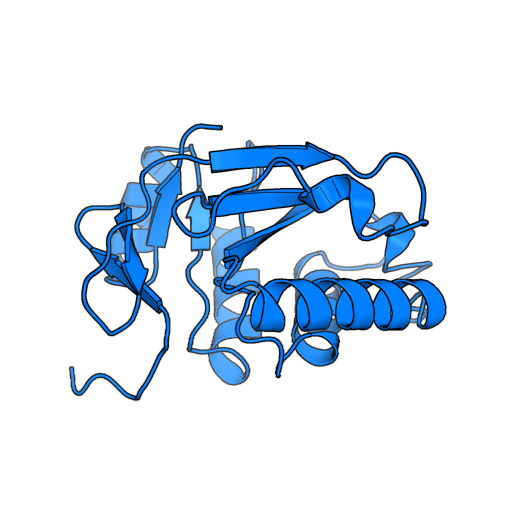0 C CA . ARG A 1 111 ? -7.660 -1.959 -10.659 1.00 93.25 111 ARG A CA 1
ATOM 861 C C . ARG A 1 111 ? -8.266 -2.538 -9.388 1.00 93.25 111 ARG A C 1
ATOM 863 O O . ARG A 1 111 ? -9.194 -3.333 -9.501 1.00 93.25 111 ARG A O 1
ATOM 870 N N . ILE A 1 112 ? -7.830 -2.099 -8.213 1.00 91.50 112 ILE A N 1
ATOM 871 C CA . ILE A 1 112 ? -8.328 -2.578 -6.911 1.00 91.50 112 ILE A CA 1
ATOM 872 C C . ILE A 1 112 ? -9.178 -1.530 -6.170 1.00 91.50 112 ILE A C 1
ATOM 874 O O . ILE A 1 112 ? -9.484 -1.694 -4.998 1.00 91.50 112 ILE A O 1
ATOM 878 N N . LYS A 1 113 ? -9.581 -0.450 -6.848 1.00 87.31 113 LYS A N 1
ATOM 879 C CA . LYS A 1 113 ? -10.202 0.750 -6.255 1.00 87.31 113 LYS A CA 1
ATOM 880 C C . LYS A 1 113 ? -11.471 0.549 -5.435 1.00 87.31 113 LYS A C 1
ATOM 882 O O . LYS A 1 113 ? -11.820 1.385 -4.621 1.00 87.31 113 LYS A O 1
ATOM 887 N N . ASP A 1 114 ? -12.227 -0.490 -5.736 1.00 88.31 114 ASP A N 1
ATOM 888 C CA . ASP A 1 114 ? -13.465 -0.824 -5.044 1.00 88.31 114 ASP A CA 1
ATOM 889 C C . ASP A 1 114 ? -13.228 -1.900 -3.987 1.00 88.31 114 ASP A C 1
ATOM 891 O O . ASP A 1 114 ? -14.202 -2.408 -3.437 1.00 88.31 114 ASP A O 1
ATOM 895 N N . CYS A 1 115 ? -11.971 -2.284 -3.738 1.00 90.56 115 CYS A N 1
ATOM 896 C CA . CYS A 1 115 ? -11.648 -3.300 -2.762 1.00 90.56 115 CYS A CA 1
ATOM 897 C C . CYS A 1 115 ? -11.509 -2.694 -1.360 1.00 90.56 115 CYS A C 1
ATOM 899 O O . CYS A 1 115 ? -10.478 -2.105 -1.040 1.00 90.56 115 CYS A O 1
ATOM 901 N N . THR A 1 116 ? -12.525 -2.839 -0.505 1.00 89.75 116 THR A N 1
ATOM 902 C CA . THR A 1 116 ? -12.548 -2.224 0.840 1.00 89.75 116 THR A CA 1
ATOM 903 C C . THR A 1 116 ? -11.602 -2.896 1.837 1.00 89.75 116 THR A C 1
ATOM 905 O O . THR A 1 116 ? -11.366 -2.374 2.928 1.00 89.75 116 THR A O 1
ATOM 908 N N . SER A 1 117 ? -11.036 -4.051 1.480 1.00 89.62 117 SER A N 1
ATOM 909 C CA . SER A 1 117 ? -9.975 -4.698 2.251 1.00 89.62 117 SER A CA 1
ATOM 910 C C . SER A 1 117 ? -8.653 -3.941 2.131 1.00 89.62 117 SER A C 1
ATOM 912 O O . SER A 1 117 ? -7.774 -4.147 2.955 1.00 89.62 117 SER A O 1
ATOM 914 N N . VAL A 1 118 ? -8.490 -3.041 1.156 1.00 92.75 118 VAL A N 1
ATOM 915 C CA . VAL A 1 118 ? -7.236 -2.318 0.919 1.00 92.75 118 VAL A CA 1
ATOM 916 C C . VAL A 1 118 ? -7.220 -0.990 1.675 1.00 92.75 118 VAL A C 1
ATOM 918 O O . VAL A 1 118 ? -7.925 -0.049 1.321 1.00 92.75 118 VAL A O 1
ATOM 921 N N . ALA A 1 119 ? -6.366 -0.893 2.692 1.00 92.88 119 ALA A N 1
ATOM 922 C CA . ALA A 1 119 ? -6.175 0.324 3.480 1.00 92.88 119 ALA A CA 1
ATOM 923 C C . ALA A 1 119 ? -5.167 1.305 2.860 1.00 92.88 119 ALA A C 1
ATOM 925 O O . ALA A 1 119 ? -5.194 2.496 3.174 1.00 92.88 119 ALA A O 1
ATOM 926 N N . GLY A 1 120 ? -4.277 0.827 1.987 1.00 93.88 120 GLY A N 1
ATOM 927 C CA . GLY A 1 120 ? -3.353 1.675 1.240 1.00 93.88 120 GLY A CA 1
ATOM 928 C C . GLY A 1 120 ? -1.997 1.030 0.978 1.00 93.88 120 GLY A C 1
ATOM 929 O O . GLY A 1 120 ? -1.913 -0.159 0.671 1.00 93.88 120 GLY A O 1
ATOM 930 N N . LEU A 1 121 ? -0.941 1.838 1.055 1.00 94.62 121 LEU A N 1
ATOM 931 C CA . LEU A 1 121 ? 0.368 1.542 0.474 1.00 94.62 121 LEU A CA 1
ATOM 932 C C . LEU A 1 121 ? 1.498 1.590 1.485 1.00 94.62 121 LEU A C 1
ATOM 934 O O . LEU A 1 121 ? 1.601 2.537 2.256 1.00 94.62 121 LEU A O 1
ATOM 938 N N . TYR A 1 122 ? 2.405 0.626 1.403 1.00 95.06 122 TYR A N 1
ATOM 939 C CA . TYR A 1 122 ? 3.638 0.619 2.174 1.00 95.06 122 TYR A CA 1
ATOM 940 C C . TYR A 1 122 ? 4.828 1.031 1.310 1.00 95.06 122 TYR A C 1
ATOM 942 O O . TYR A 1 122 ? 5.126 0.398 0.294 1.00 95.06 122 TYR A O 1
ATOM 950 N N . PHE A 1 123 ? 5.527 2.082 1.728 1.00 94.19 123 PHE A N 1
ATOM 951 C CA . PHE A 1 123 ? 6.773 2.506 1.112 1.00 94.19 123 PHE A CA 1
ATOM 952 C C . PHE A 1 123 ? 7.938 1.674 1.640 1.00 94.19 123 PHE A C 1
ATOM 954 O O . PHE A 1 123 ? 8.205 1.640 2.841 1.00 94.19 123 PHE A O 1
ATOM 961 N N . LEU A 1 124 ? 8.633 1.005 0.721 1.00 88.75 124 LEU A N 1
ATOM 962 C CA . LEU A 1 124 ? 9.834 0.239 1.036 1.00 88.75 124 LEU A CA 1
ATOM 963 C C . LEU A 1 124 ? 10.965 1.158 1.495 1.00 88.75 124 LEU A C 1
ATOM 965 O O . LEU A 1 124 ? 11.027 2.324 1.106 1.00 88.75 124 LEU A O 1
ATOM 969 N N . ALA A 1 125 ? 11.878 0.597 2.286 1.00 87.19 125 ALA A N 1
ATOM 970 C CA . ALA A 1 125 ? 13.061 1.312 2.740 1.00 87.19 125 ALA A CA 1
ATOM 971 C C . ALA A 1 125 ? 13.889 1.838 1.552 1.00 87.19 125 ALA A C 1
ATOM 973 O O . ALA A 1 125 ? 14.059 1.148 0.544 1.00 87.19 125 ALA A O 1
ATOM 974 N N . GLY A 1 126 ? 14.416 3.051 1.689 1.00 86.56 126 GLY A N 1
ATOM 975 C CA . GLY A 1 126 ? 15.212 3.747 0.684 1.00 86.56 126 GLY A CA 1
ATOM 976 C C . GLY A 1 126 ? 14.403 4.567 -0.323 1.00 86.56 126 GLY A C 1
ATOM 977 O O . GLY A 1 126 ? 15.003 5.143 -1.232 1.00 86.56 126 GLY A O 1
ATOM 978 N N . ILE A 1 127 ? 13.072 4.648 -0.195 1.00 90.62 127 ILE A N 1
ATOM 979 C CA . ILE A 1 127 ? 12.289 5.575 -1.019 1.00 90.62 127 ILE A CA 1
ATOM 980 C C . ILE A 1 127 ? 12.656 7.027 -0.675 1.00 90.62 127 ILE A C 1
ATOM 982 O O . ILE A 1 127 ? 12.803 7.399 0.488 1.00 90.62 127 ILE A O 1
ATOM 986 N N . THR A 1 128 ? 12.791 7.885 -1.684 1.00 93.00 128 THR A N 1
ATOM 987 C CA . THR A 1 128 ? 13.006 9.313 -1.431 1.00 93.00 128 THR A CA 1
ATOM 988 C C . THR A 1 128 ? 11.695 9.998 -1.059 1.00 93.00 128 THR A C 1
ATOM 990 O O . THR A 1 128 ? 10.604 9.564 -1.448 1.00 93.00 128 THR A O 1
ATOM 993 N N . LYS A 1 129 ? 11.784 11.126 -0.346 1.00 94.25 129 LYS A N 1
ATOM 994 C CA . LYS A 1 129 ? 10.606 11.946 -0.040 1.00 94.25 129 LYS A CA 1
ATOM 995 C C . LYS A 1 129 ? 9.890 12.374 -1.320 1.00 94.25 129 LYS A C 1
ATOM 997 O O . LYS A 1 129 ? 8.665 12.331 -1.377 1.00 94.25 129 LYS A O 1
ATOM 1002 N N . GLU A 1 130 ? 10.635 12.774 -2.343 1.00 94.50 130 GLU A N 1
ATOM 1003 C CA . GLU A 1 130 ? 10.100 13.258 -3.616 1.00 94.50 130 GLU A CA 1
ATOM 1004 C C . GLU A 1 130 ? 9.314 12.159 -4.344 1.00 94.50 130 GLU A C 1
ATOM 1006 O O . GLU A 1 130 ? 8.206 12.409 -4.827 1.00 94.50 130 GLU A O 1
ATOM 1011 N N . ALA A 1 131 ? 9.839 10.930 -4.366 1.00 92.44 131 ALA A N 1
ATOM 1012 C CA . ALA A 1 131 ? 9.151 9.781 -4.946 1.00 92.44 131 ALA A CA 1
ATOM 1013 C C . ALA A 1 131 ? 7.872 9.444 -4.164 1.00 92.44 131 ALA A C 1
ATOM 1015 O O . ALA A 1 131 ? 6.803 9.296 -4.759 1.00 92.44 131 ALA A O 1
ATOM 1016 N N . ALA A 1 132 ? 7.947 9.412 -2.828 1.00 94.75 132 ALA A N 1
ATOM 1017 C CA . ALA A 1 132 ? 6.782 9.182 -1.976 1.00 94.75 132 ALA A CA 1
ATOM 1018 C C . ALA A 1 132 ? 5.696 10.251 -2.196 1.00 94.75 132 ALA A C 1
ATOM 1020 O O . ALA A 1 132 ? 4.534 9.914 -2.409 1.00 94.75 132 ALA A O 1
ATOM 1021 N N . VAL A 1 133 ? 6.065 11.536 -2.225 1.00 95.69 133 VAL A N 1
ATOM 1022 C CA . VAL A 1 133 ? 5.144 12.652 -2.507 1.00 95.69 133 VAL A CA 1
ATOM 1023 C C . VAL A 1 133 ? 4.503 12.514 -3.886 1.00 95.69 133 VAL A C 1
ATOM 1025 O O . VAL A 1 133 ? 3.302 12.752 -4.022 1.00 95.69 133 VAL A O 1
ATOM 1028 N N . THR A 1 134 ? 5.268 12.101 -4.897 1.00 94.75 134 THR A N 1
ATOM 1029 C CA . THR A 1 134 ? 4.755 11.884 -6.257 1.00 94.75 134 THR A CA 1
ATOM 1030 C C . THR A 1 134 ? 3.695 10.782 -6.273 1.00 94.75 134 THR A C 1
ATOM 1032 O O . THR A 1 134 ? 2.602 10.992 -6.800 1.00 94.75 134 THR A O 1
ATOM 1035 N N . ILE A 1 135 ? 3.964 9.648 -5.616 1.00 93.94 135 ILE A N 1
ATOM 1036 C CA . ILE A 1 135 ? 3.007 8.539 -5.479 1.00 93.94 135 ILE A CA 1
ATOM 1037 C C . ILE A 1 135 ? 1.752 8.989 -4.716 1.00 93.94 135 ILE A C 1
ATOM 1039 O O . ILE A 1 135 ? 0.636 8.774 -5.191 1.00 93.94 135 ILE A O 1
ATOM 1043 N N . ILE A 1 136 ? 1.919 9.653 -3.565 1.00 94.75 136 ILE A N 1
ATOM 1044 C CA . ILE A 1 136 ? 0.807 10.167 -2.749 1.00 94.75 136 ILE A CA 1
ATOM 1045 C C . ILE A 1 136 ? -0.070 11.103 -3.580 1.00 94.75 136 ILE A C 1
ATOM 1047 O O . ILE A 1 136 ? -1.288 10.948 -3.606 1.00 94.75 136 ILE A O 1
ATOM 1051 N N . THR A 1 137 ? 0.536 12.051 -4.292 1.00 92.38 137 THR A N 1
ATOM 1052 C CA . THR A 1 137 ? -0.187 13.047 -5.094 1.00 92.38 137 THR A CA 1
ATOM 1053 C C . THR A 1 137 ? -0.950 12.393 -6.244 1.00 92.38 137 THR A C 1
ATOM 1055 O O . THR A 1 137 ? -2.112 12.731 -6.490 1.00 92.38 137 THR A O 1
ATOM 1058 N N . ALA A 1 138 ? -0.325 11.433 -6.934 1.00 91.06 138 ALA A N 1
ATOM 1059 C CA . ALA A 1 138 ? -0.956 10.694 -8.023 1.00 91.06 138 ALA A CA 1
ATOM 1060 C C . ALA A 1 138 ? -2.190 9.919 -7.537 1.00 91.06 138 ALA A C 1
ATOM 1062 O O . ALA A 1 138 ? -3.245 9.940 -8.181 1.00 91.06 138 ALA A O 1
ATOM 1063 N N . LEU A 1 139 ? -2.080 9.277 -6.374 1.00 91.19 139 LEU A N 1
ATOM 1064 C CA . LEU A 1 139 ? -3.129 8.426 -5.829 1.00 91.19 139 LEU A CA 1
ATOM 1065 C C . LEU A 1 139 ? -4.225 9.205 -5.118 1.00 91.19 139 LEU A C 1
ATOM 1067 O O . LEU A 1 139 ? -5.389 8.933 -5.382 1.00 91.19 139 LEU A O 1
ATOM 1071 N N . GLN A 1 140 ? -3.914 10.215 -4.304 1.00 88.62 140 GLN A N 1
ATOM 1072 C CA . GLN A 1 140 ? -4.911 10.981 -3.539 1.00 88.62 140 GLN A CA 1
ATOM 1073 C C . GLN A 1 140 ? -6.015 11.595 -4.407 1.00 88.62 140 GLN A C 1
ATOM 1075 O O . GLN A 1 140 ? -7.143 11.763 -3.948 1.00 88.62 140 GLN A O 1
ATOM 1080 N N . LYS A 1 141 ? -5.730 11.899 -5.679 1.00 84.50 141 LYS A N 1
ATOM 1081 C CA . LYS A 1 141 ? -6.732 12.418 -6.622 1.00 84.50 141 LYS A CA 1
ATOM 1082 C C . LYS A 1 141 ? -7.857 11.417 -6.919 1.00 84.50 141 LYS A C 1
ATOM 1084 O O . LYS A 1 141 ? -8.951 11.833 -7.306 1.00 84.50 141 LYS A O 1
ATOM 1089 N N . LYS A 1 142 ? -7.585 10.114 -6.819 1.00 83.81 142 LYS A N 1
ATOM 1090 C CA . LYS A 1 142 ? -8.509 9.023 -7.184 1.00 83.81 142 LYS A CA 1
ATOM 1091 C C . LYS A 1 142 ? -8.803 8.045 -6.044 1.00 83.81 142 LYS A C 1
ATOM 1093 O O . LYS A 1 142 ? -9.860 7.428 -6.082 1.00 83.81 142 LYS A O 1
ATOM 1098 N N . HIS A 1 143 ? -7.902 7.967 -5.072 1.00 86.81 143 HIS A N 1
ATOM 1099 C CA . HIS A 1 143 ? -7.904 7.115 -3.884 1.00 86.81 143 HIS A CA 1
ATOM 1100 C C . HIS A 1 143 ? -7.577 7.954 -2.631 1.00 86.81 143 HIS A C 1
ATOM 1102 O O . HIS A 1 143 ? -6.556 7.724 -1.973 1.00 86.81 143 HIS A O 1
ATOM 1108 N N . PRO A 1 144 ? -8.366 9.002 -2.318 1.00 86.94 144 PRO A N 1
ATOM 1109 C CA . PRO A 1 144 ? -8.141 9.848 -1.140 1.00 86.94 144 PRO A CA 1
ATOM 1110 C C . PRO A 1 144 ? -8.243 9.090 0.195 1.00 86.94 144 PRO A C 1
ATOM 1112 O O . PRO A 1 144 ? -7.820 9.608 1.229 1.00 86.94 144 PRO A O 1
ATOM 1115 N N . GLU A 1 145 ? -8.828 7.895 0.186 1.00 85.88 145 GLU A N 1
ATOM 1116 C CA . GLU A 1 145 ? -9.000 7.008 1.331 1.00 85.88 145 GLU A CA 1
ATOM 1117 C C . GLU A 1 145 ? -7.715 6.291 1.759 1.00 85.88 145 GLU A C 1
ATOM 1119 O O . GLU A 1 145 ? -7.612 5.897 2.920 1.00 85.88 145 GLU A O 1
ATOM 1124 N N . TYR A 1 146 ? -6.723 6.164 0.871 1.00 92.38 146 TYR A N 1
ATOM 1125 C CA . TYR A 1 146 ? -5.505 5.413 1.170 1.00 92.38 146 TYR A CA 1
ATOM 1126 C C . TYR A 1 146 ? -4.671 6.054 2.279 1.00 92.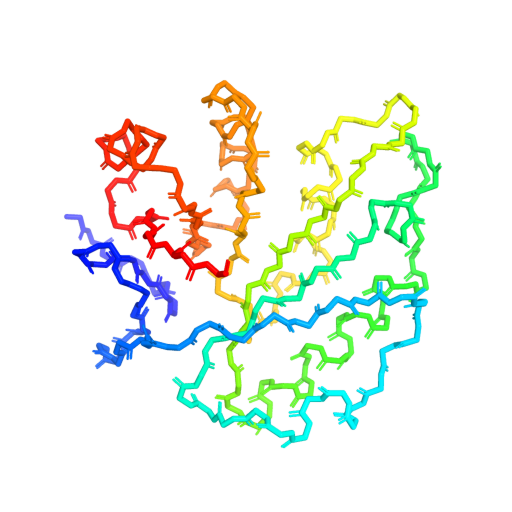38 146 TYR A C 1
ATOM 1128 O O . TYR A 1 146 ? -4.439 7.266 2.316 1.00 92.38 146 TYR A O 1
ATOM 1136 N N . VAL A 1 147 ? -4.185 5.191 3.167 1.00 94.25 147 VAL A N 1
ATOM 1137 C CA . VAL A 1 147 ? -3.162 5.489 4.165 1.00 94.25 147 VAL A CA 1
ATOM 1138 C C . VAL A 1 147 ? -1.815 4.979 3.654 1.00 94.25 147 VAL A C 1
ATOM 1140 O O . VAL A 1 147 ? -1.716 3.893 3.083 1.00 94.25 147 VAL A O 1
ATOM 1143 N N . TYR A 1 148 ? -0.772 5.776 3.848 1.00 95.25 148 TYR A N 1
ATOM 1144 C CA . TYR A 1 148 ? 0.586 5.484 3.411 1.00 95.25 148 TYR A CA 1
ATOM 1145 C C . TYR A 1 148 ? 1.448 5.130 4.614 1.00 95.25 148 TYR A C 1
ATOM 1147 O O . TYR A 1 148 ? 1.412 5.812 5.637 1.00 95.25 148 TYR A O 1
ATOM 1155 N N . PHE A 1 149 ? 2.225 4.066 4.490 1.00 95.31 149 PHE A N 1
ATOM 1156 C CA . PHE A 1 149 ? 2.991 3.477 5.574 1.00 95.31 149 PHE A CA 1
ATOM 1157 C C . PHE A 1 149 ? 4.479 3.581 5.283 1.00 95.31 149 PHE A C 1
ATOM 1159 O O . PHE A 1 149 ? 4.910 3.423 4.143 1.00 95.31 149 PHE A O 1
ATOM 1166 N N . THR A 1 150 ? 5.271 3.815 6.321 1.00 94.25 150 THR A N 1
ATOM 1167 C CA . THR A 1 150 ? 6.730 3.722 6.253 1.00 94.25 150 THR A CA 1
ATOM 1168 C C . THR A 1 150 ? 7.298 3.299 7.606 1.00 94.25 150 THR A C 1
ATOM 1170 O O . THR A 1 150 ? 6.739 3.638 8.653 1.00 94.25 150 THR A O 1
ATOM 1173 N N . ALA A 1 151 ? 8.412 2.570 7.579 1.00 92.94 151 ALA A N 1
ATOM 1174 C CA . ALA A 1 151 ? 9.235 2.292 8.756 1.00 92.94 151 ALA A CA 1
ATOM 1175 C C . ALA A 1 151 ? 10.280 3.389 9.017 1.00 92.94 151 ALA A C 1
ATOM 1177 O O . ALA A 1 151 ? 10.929 3.395 10.063 1.00 92.94 151 ALA A O 1
ATOM 1178 N N . GLU A 1 152 ? 10.480 4.315 8.079 1.00 93.88 152 GLU A N 1
ATOM 1179 C CA . GLU A 1 152 ? 11.501 5.349 8.199 1.00 93.88 152 GLU A CA 1
ATOM 1180 C C . GLU A 1 152 ? 10.962 6.546 8.970 1.00 93.88 152 GLU A C 1
ATOM 1182 O O . GLU A 1 152 ? 10.087 7.277 8.503 1.00 93.88 152 GLU A O 1
ATOM 1187 N N . LYS A 1 153 ? 11.504 6.762 10.172 1.00 93.31 153 LYS A N 1
ATOM 1188 C CA . LYS A 1 153 ? 11.033 7.811 11.080 1.00 93.31 153 LYS A CA 1
ATOM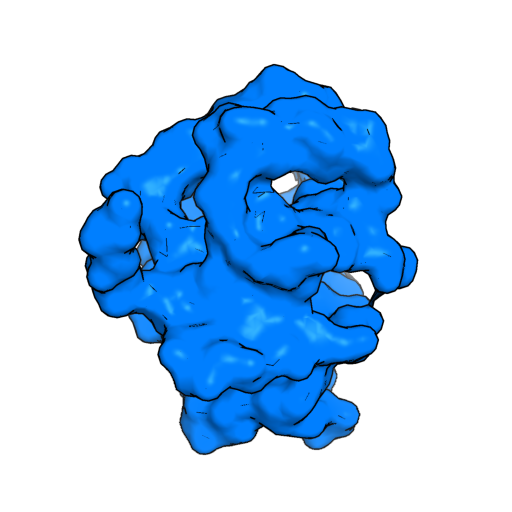 1189 C C . LYS A 1 153 ? 11.148 9.209 10.469 1.00 93.31 153 LYS A C 1
ATOM 1191 O O . LYS A 1 153 ? 10.216 9.998 10.593 1.00 93.31 153 LYS A O 1
ATOM 1196 N N . GLU A 1 154 ? 12.245 9.494 9.772 1.00 94.12 154 GLU A N 1
ATOM 1197 C CA . GLU A 1 154 ? 12.461 10.789 9.117 1.00 94.12 154 GLU A CA 1
ATOM 1198 C C . GLU A 1 154 ? 11.454 11.033 7.987 1.00 94.12 154 GLU A C 1
ATOM 1200 O O . GLU A 1 154 ? 10.857 12.111 7.905 1.00 94.12 154 GLU A O 1
ATOM 1205 N N . LEU A 1 155 ? 11.202 10.013 7.158 1.00 95.25 155 LEU A N 1
ATOM 1206 C CA . LEU A 1 155 ? 10.198 10.085 6.103 1.00 95.25 155 LEU A CA 1
ATOM 1207 C C . LEU A 1 155 ? 8.792 10.246 6.692 1.00 95.25 155 LEU A C 1
ATOM 1209 O O . LEU A 1 155 ? 8.043 11.113 6.244 1.00 95.25 155 LEU A O 1
ATOM 1213 N N . TYR A 1 156 ? 8.454 9.473 7.729 1.00 95.06 156 TYR A N 1
ATOM 1214 C CA . TYR A 1 156 ? 7.196 9.601 8.465 1.00 95.06 156 TYR A CA 1
ATOM 1215 C C . TYR A 1 156 ? 7.003 11.025 8.996 1.00 95.06 156 TYR A C 1
ATOM 1217 O O . TYR A 1 156 ? 5.991 11.659 8.701 1.00 95.06 156 TYR A O 1
ATOM 1225 N N . ASP A 1 157 ? 7.977 11.557 9.739 1.00 94.62 157 ASP A N 1
ATOM 1226 C CA . ASP A 1 157 ? 7.882 12.8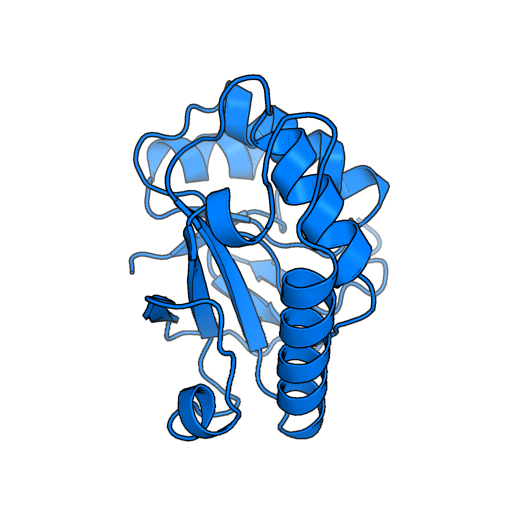83 10.356 1.00 94.62 157 ASP A CA 1
ATOM 1227 C C . ASP A 1 157 ? 7.807 13.992 9.307 1.00 94.62 157 ASP A C 1
ATOM 1229 O O . ASP A 1 157 ? 7.144 15.010 9.524 1.00 94.62 157 ASP A O 1
ATOM 1233 N N . SER A 1 158 ? 8.462 13.811 8.158 1.00 94.50 158 SER A N 1
ATOM 1234 C CA . SER A 1 158 ? 8.343 14.754 7.056 1.00 94.50 158 SER A CA 1
ATOM 1235 C C . SER A 1 158 ? 6.978 14.681 6.375 1.00 94.50 158 SER A C 1
ATOM 1237 O O . SER A 1 158 ? 6.403 15.733 6.115 1.00 94.50 158 SER A O 1
ATOM 1239 N N . LEU A 1 159 ? 6.481 13.492 6.031 1.00 95.12 159 LEU A N 1
ATOM 1240 C CA . LEU A 1 159 ? 5.222 13.341 5.297 1.00 95.12 159 LEU A CA 1
ATOM 1241 C C . LEU A 1 159 ? 4.014 13.671 6.177 1.00 95.12 159 LEU A C 1
ATOM 1243 O O . LEU A 1 159 ? 3.055 14.267 5.701 1.00 95.12 159 LEU A O 1
ATOM 1247 N N . ASN A 1 160 ? 4.051 13.327 7.466 1.00 93.06 160 ASN A N 1
ATOM 1248 C CA . ASN A 1 160 ? 2.928 13.536 8.379 1.00 93.06 160 ASN A CA 1
ATOM 1249 C C . ASN A 1 160 ? 2.633 15.026 8.642 1.00 93.06 160 ASN A C 1
ATOM 1251 O O . ASN A 1 160 ? 1.520 15.366 9.037 1.00 93.06 160 ASN A O 1
ATOM 1255 N N . LYS A 1 161 ? 3.594 15.927 8.390 1.00 91.06 161 LYS A N 1
ATOM 1256 C CA . LYS A 1 161 ? 3.360 17.383 8.411 1.00 91.06 161 LYS A CA 1
ATOM 1257 C C . LYS A 1 161 ? 2.425 17.826 7.287 1.00 91.06 161 LYS A C 1
ATOM 1259 O O . LYS A 1 161 ? 1.542 18.645 7.520 1.00 91.06 161 LYS A O 1
ATOM 1264 N N . ASP A 1 162 ? 2.619 17.257 6.101 1.00 91.50 162 ASP A N 1
ATOM 1265 C CA . ASP A 1 162 ? 1.931 17.661 4.873 1.00 91.50 162 ASP A CA 1
ATOM 1266 C C . ASP A 1 162 ? 0.645 16.841 4.642 1.00 91.50 162 ASP A C 1
ATOM 1268 O O . ASP A 1 162 ? -0.323 17.327 4.059 1.00 91.50 162 ASP A O 1
ATOM 1272 N N . TYR A 1 163 ? 0.606 15.608 5.154 1.00 90.88 163 TYR A N 1
ATOM 1273 C CA . TYR A 1 163 ? -0.463 14.628 4.940 1.00 90.88 163 TYR A CA 1
ATOM 1274 C C . TYR A 1 163 ? -0.995 14.054 6.259 1.00 90.88 163 TYR A C 1
ATOM 1276 O O . TYR A 1 163 ? -1.209 12.846 6.399 1.00 90.88 163 TYR A O 1
ATOM 1284 N N . ALA A 1 164 ? -1.196 14.925 7.250 1.00 88.81 164 ALA A N 1
ATOM 1285 C CA . ALA A 1 164 ? -1.690 14.544 8.568 1.00 88.81 164 ALA A CA 1
ATOM 1286 C C . ALA A 1 164 ? -2.961 13.681 8.471 1.00 88.81 164 ALA A C 1
ATOM 1288 O O . ALA A 1 164 ? -3.908 13.993 7.747 1.00 88.81 164 ALA A O 1
ATOM 1289 N N . GLY A 1 165 ? -2.972 12.571 9.208 1.00 90.69 165 GLY A N 1
ATOM 1290 C CA . GLY A 1 165 ? -4.081 11.617 9.197 1.00 90.69 165 GLY A CA 1
ATOM 1291 C C . GLY A 1 165 ? -4.055 10.603 8.047 1.00 90.69 165 GLY A C 1
ATOM 1292 O O . GLY A 1 165 ? -4.933 9.743 7.974 1.00 90.69 165 GLY A O 1
ATOM 1293 N N . ARG A 1 166 ? -3.057 10.673 7.157 1.00 93.25 166 ARG A N 1
ATOM 1294 C CA . ARG A 1 166 ? -2.856 9.729 6.043 1.00 93.25 166 ARG A CA 1
ATOM 1295 C C . ARG A 1 166 ? -1.521 9.006 6.082 1.00 93.25 166 ARG A C 1
ATOM 1297 O O . ARG A 1 166 ? -1.309 8.141 5.242 1.00 93.25 166 ARG A O 1
ATOM 1304 N N . ILE A 1 167 ? -0.648 9.327 7.030 1.00 94.81 167 ILE A N 1
ATOM 1305 C CA . ILE A 1 167 ? 0.652 8.675 7.177 1.00 94.81 167 ILE A CA 1
ATOM 1306 C C . ILE A 1 167 ? 0.656 7.845 8.457 1.00 94.81 167 ILE A C 1
ATOM 1308 O O . ILE A 1 167 ? 0.430 8.371 9.546 1.00 94.81 167 ILE A O 1
ATOM 1312 N N . ALA A 1 16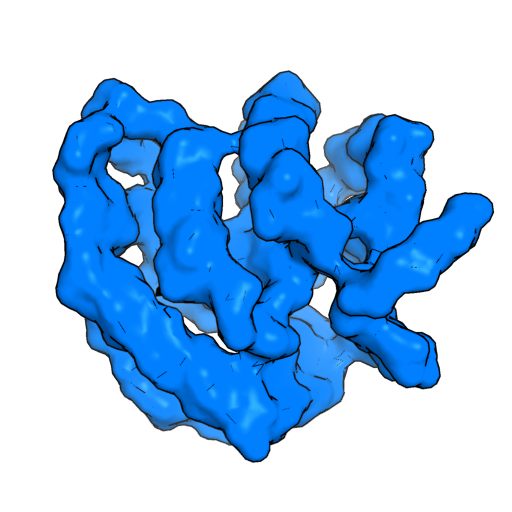8 ? 0.918 6.551 8.319 1.00 93.88 168 ALA A N 1
ATOM 1313 C CA . ALA A 1 168 ? 1.101 5.618 9.417 1.00 93.88 168 ALA A CA 1
ATOM 1314 C C . ALA A 1 168 ? 2.571 5.188 9.508 1.00 93.88 168 ALA A C 1
ATOM 1316 O O . ALA A 1 168 ? 3.290 5.108 8.509 1.00 93.88 168 ALA A O 1
ATOM 1317 N N . PHE A 1 169 ? 3.018 4.921 10.727 1.00 91.12 169 PHE A N 1
ATOM 1318 C CA . PHE A 1 169 ? 4.328 4.369 11.011 1.00 91.12 169 PHE A CA 1
ATOM 1319 C C . PHE A 1 169 ? 4.191 2.868 11.240 1.00 91.12 169 PHE A C 1
ATOM 1321 O O . PHE A 1 169 ? 3.372 2.419 12.040 1.00 91.12 169 PHE A O 1
ATOM 1328 N N . ALA A 1 170 ? 4.995 2.093 10.530 1.00 86.12 170 ALA A N 1
ATOM 1329 C CA . ALA A 1 170 ? 4.894 0.647 10.519 1.00 86.12 170 ALA A CA 1
ATOM 1330 C C . ALA A 1 170 ? 6.280 0.041 10.353 1.00 86.12 170 ALA A C 1
ATOM 1332 O O . ALA A 1 170 ? 6.847 0.117 9.272 1.00 86.12 170 ALA A O 1
ATOM 1333 N N . SER A 1 171 ? 6.808 -0.568 11.414 1.00 77.38 171 SER A N 1
ATOM 1334 C CA . SER A 1 171 ? 7.999 -1.411 11.319 1.00 77.38 171 SER A CA 1
ATOM 1335 C C . SER A 1 171 ? 7.548 -2.844 11.054 1.00 77.38 171 SER A C 1
ATOM 1337 O O . SER A 1 171 ? 6.766 -3.380 11.841 1.00 77.38 171 SER A O 1
ATOM 1339 N N . ILE A 1 172 ? 8.016 -3.431 9.953 1.00 72.75 172 ILE A N 1
ATOM 1340 C CA . ILE A 1 172 ? 7.670 -4.785 9.488 1.00 72.75 172 ILE A CA 1
ATOM 1341 C C . ILE A 1 172 ? 8.918 -5.656 9.505 1.00 72.75 172 ILE A C 1
ATOM 1343 O O . ILE A 1 172 ? 9.970 -5.151 9.052 1.00 72.75 172 ILE A O 1
#

pLDDT: mean 87.88, std 10.45, range [29.09, 95.69]

Foldseek 3Di:
DPDDQQQWWDDPQFIAGPVRQTADAEAEDEDPDLDDDLVSCPPDALNHEYEYEYALVSQAVAQVDGDPVSLLNVLVSLQVCVVRNAAYAYEHDDDHPHHQPLVSQLVSCVSNVPRSSYQYYEDDPPDDLVSVVSNCVSCCVRPVSHAYEYCDPVSQVVVCVVNPGRYHYDDD

Secondary structure (DSSP, 8-state):
------SEEEETTEEEETT-PBP--EEEEE-SSS---GGGGTT--TT-EEEEEEEHHHHBSSSS-B-HHHHHHHHHHHHHHHHTT-EEEEEEES--TT--HHHHHHHHHHHHTT-TTEEEEEPPTT--HHHHHHHHHHHHTT-TT-EEEES-HHHHHHHHHHSTTSEEE---